Protein AF-A0A7Y3W4P1-F1 (afdb_monomer_lite)

InterPro domains:
  IPR045502 Protein of unknown function DUF6489 [PF20099] (1-68)

Secondary structure (DSSP, 8-state):
----------HHHHHHHTT----HHHHHHHHHHHHHHHHHHHHHHH-HHHHHHHHHHHHHHHHHHHHHHHHHHHHHHTT-

Sequence (80 aa):
MKISIDIDCTPAEARAFFGLPDLTAVNEVVTEALKVRVQENIDTLSDPVRFWERAMATSGQSFDAMQAAFGQAMKAADKG

pLDDT: mean 70.05, std 9.03, range [40.62, 87.56]

Radius of gyration: 26.68 Å; chains: 1; bounding box: 46×48×65 Å

Structure (mmCIF, N/CA/C/O backbone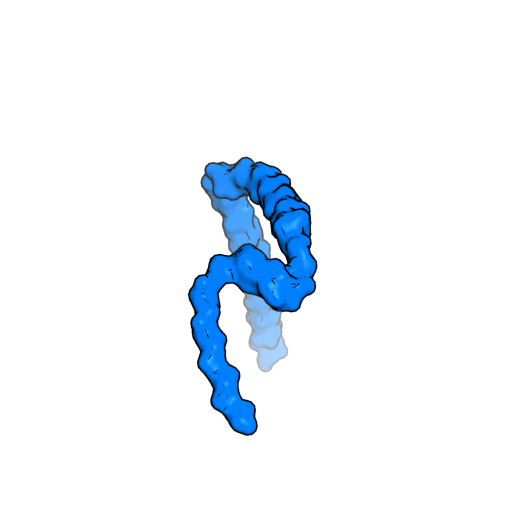):
data_AF-A0A7Y3W4P1-F1
#
_entry.id   AF-A0A7Y3W4P1-F1
#
loop_
_atom_site.group_PDB
_atom_site.id
_atom_site.type_symbol
_atom_site.label_atom_id
_atom_site.label_alt_id
_atom_site.label_comp_id
_atom_site.label_asym_id
_atom_site.label_entity_id
_atom_site.label_seq_id
_atom_site.pdbx_PDB_ins_code
_atom_site.Cartn_x
_atom_site.Cartn_y
_atom_site.Cartn_z
_atom_site.occupancy
_atom_site.B_iso_or_equiv
_atom_site.auth_seq_id
_atom_site.auth_comp_id
_atom_site.auth_asym_id
_atom_site.auth_atom_id
_atom_site.pdbx_PDB_model_num
ATOM 1 N N . MET A 1 1 ? -32.415 -2.887 27.374 1.00 40.62 1 MET A N 1
ATOM 2 C CA . MET A 1 1 ? -32.566 -1.520 26.826 1.00 40.62 1 MET A CA 1
ATOM 3 C C . MET A 1 1 ? -31.419 -1.262 25.863 1.00 40.62 1 MET A C 1
ATOM 5 O O . MET A 1 1 ? -30.313 -1.678 26.177 1.00 40.62 1 MET A O 1
ATOM 9 N N . LYS A 1 2 ? -31.682 -0.662 24.695 1.00 48.59 2 LYS A N 1
ATOM 10 C CA . LYS A 1 2 ? -30.662 -0.311 23.693 1.00 48.59 2 LYS A CA 1
ATOM 11 C C . LYS A 1 2 ? -30.459 1.202 23.738 1.00 48.59 2 LYS A C 1
ATOM 13 O O . LYS A 1 2 ? -31.432 1.933 23.591 1.00 48.59 2 LYS A O 1
ATOM 18 N N . ILE A 1 3 ? -29.231 1.637 23.985 1.00 63.00 3 ILE A N 1
ATOM 19 C CA . ILE A 1 3 ? -28.814 3.039 23.922 1.00 63.00 3 ILE A CA 1
ATOM 20 C C . ILE A 1 3 ? -27.827 3.105 22.757 1.00 63.00 3 ILE A C 1
ATOM 22 O O . ILE A 1 3 ? -26.853 2.355 22.749 1.00 63.00 3 ILE A O 1
ATOM 26 N N . SER A 1 4 ? -28.118 3.940 21.764 1.00 62.31 4 SER A N 1
ATOM 27 C CA . SER A 1 4 ? -27.234 4.206 20.628 1.00 62.31 4 SER A CA 1
ATOM 28 C C . SER A 1 4 ? -26.671 5.610 20.802 1.00 62.31 4 SER A C 1
ATOM 30 O O . SER A 1 4 ? -27.431 6.544 21.044 1.00 62.31 4 SER A O 1
ATOM 32 N N . ILE A 1 5 ? -25.345 5.729 20.762 1.00 69.50 5 ILE A N 1
ATOM 33 C CA . ILE A 1 5 ? -24.609 6.981 20.933 1.00 69.50 5 ILE A CA 1
ATOM 34 C C . ILE A 1 5 ? -23.790 7.156 19.658 1.00 69.50 5 ILE A C 1
ATOM 36 O O . ILE A 1 5 ? -22.894 6.352 19.402 1.00 69.50 5 ILE A O 1
ATOM 40 N N . ASP A 1 6 ? -24.127 8.168 18.867 1.00 67.56 6 ASP A N 1
ATOM 41 C CA . ASP A 1 6 ? -23.350 8.560 17.695 1.00 67.56 6 ASP A CA 1
ATOM 42 C C . ASP A 1 6 ? -22.240 9.515 18.140 1.00 67.56 6 ASP A C 1
ATOM 44 O O . ASP A 1 6 ? -22.500 10.549 18.758 1.00 67.56 6 ASP A O 1
ATOM 48 N N . ILE A 1 7 ? -20.991 9.122 17.888 1.00 66.62 7 ILE A N 1
ATOM 49 C CA . ILE A 1 7 ? -19.797 9.890 18.247 1.00 66.62 7 ILE A CA 1
ATOM 50 C C . ILE A 1 7 ? -19.073 10.251 16.955 1.00 66.62 7 ILE A C 1
ATOM 52 O O . ILE A 1 7 ? -18.454 9.392 16.324 1.00 66.62 7 ILE A O 1
ATOM 56 N N . ASP A 1 8 ? -19.103 11.533 16.609 1.00 66.88 8 ASP A N 1
ATOM 57 C CA . ASP A 1 8 ? -18.255 12.091 15.562 1.00 66.88 8 ASP A CA 1
ATOM 58 C C . ASP A 1 8 ? -16.837 12.261 16.115 1.00 66.88 8 ASP A C 1
ATOM 60 O O . ASP A 1 8 ? -16.538 13.215 16.832 1.00 66.88 8 ASP A O 1
ATOM 64 N N . CYS A 1 9 ? -15.957 11.308 15.815 1.00 66.62 9 CYS A N 1
ATOM 65 C CA . CYS A 1 9 ? -14.542 11.392 16.167 1.00 66.62 9 CYS A CA 1
ATOM 66 C C . CYS A 1 9 ? -13.660 11.066 14.965 1.00 66.62 9 CYS A C 1
ATOM 68 O O . CYS A 1 9 ? -14.032 10.306 14.066 1.00 66.62 9 CYS A O 1
ATOM 70 N N . THR A 1 10 ? -12.465 11.656 14.938 1.00 74.94 10 THR A N 1
ATOM 71 C CA . THR A 1 10 ? -11.488 11.334 13.900 1.00 74.94 10 THR A CA 1
ATOM 72 C C . THR A 1 10 ? -10.981 9.899 14.083 1.00 74.94 10 THR A C 1
ATOM 74 O O . THR A 1 10 ? -10.962 9.379 15.201 1.00 74.94 10 THR A O 1
ATOM 77 N N . PRO A 1 11 ? -10.500 9.227 13.020 1.00 67.25 11 PRO A N 1
ATOM 78 C CA . PRO A 1 11 ? -10.001 7.857 13.135 1.00 67.25 11 PRO A CA 1
ATOM 79 C C . PRO A 1 11 ? -8.884 7.687 14.178 1.00 67.25 11 PRO A C 1
ATOM 81 O O . PRO A 1 11 ? -8.680 6.586 14.684 1.00 67.25 11 PRO A O 1
ATOM 84 N N . ALA A 1 12 ? -8.120 8.740 14.481 1.00 65.75 12 ALA A N 1
ATOM 85 C CA . ALA A 1 12 ? -7.094 8.717 15.522 1.00 65.75 12 ALA A CA 1
ATOM 86 C C . ALA A 1 12 ? -7.711 8.708 16.934 1.00 65.75 12 ALA A C 1
ATOM 88 O O . ALA A 1 12 ? -7.330 7.894 17.772 1.00 65.75 12 ALA A O 1
ATOM 89 N N . GLU A 1 13 ? -8.721 9.544 17.169 1.00 65.12 13 GLU A N 1
ATOM 90 C CA . GLU A 1 13 ? -9.444 9.633 18.444 1.00 65.12 13 GLU A CA 1
ATOM 91 C C . GLU A 1 13 ? -10.310 8.396 18.697 1.00 65.12 13 GLU A C 1
ATOM 93 O O . GLU A 1 13 ? -10.340 7.894 19.817 1.00 65.12 13 GLU A O 1
ATOM 98 N N . ALA A 1 14 ? -10.934 7.839 17.652 1.00 64.81 14 ALA A N 1
ATOM 99 C CA . ALA A 1 14 ? -11.662 6.575 17.731 1.00 64.81 14 ALA A CA 1
ATOM 100 C C . ALA A 1 14 ? -10.748 5.438 18.214 1.00 64.81 14 ALA A C 1
ATOM 102 O O . ALA A 1 14 ? -11.130 4.648 19.075 1.00 64.81 14 ALA A O 1
ATOM 103 N N . ARG A 1 15 ? -9.511 5.367 17.701 1.00 70.06 15 ARG A N 1
ATOM 104 C CA . ARG A 1 15 ? -8.542 4.339 18.112 1.00 70.06 15 ARG A CA 1
ATOM 105 C C . ARG A 1 15 ? -8.169 4.471 19.585 1.00 70.06 15 ARG A C 1
ATOM 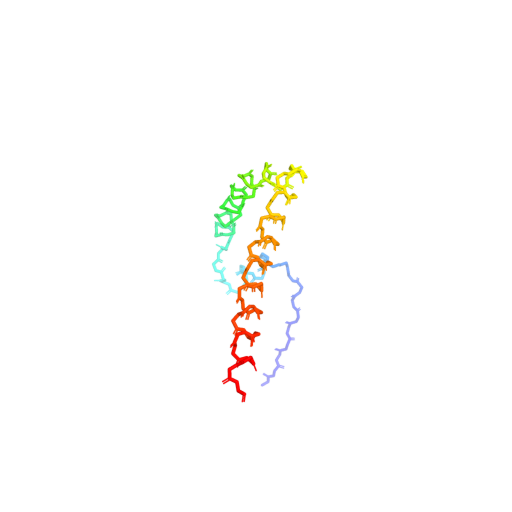107 O O . ARG A 1 15 ? -8.210 3.470 20.293 1.00 70.06 15 ARG A O 1
ATOM 114 N N . ALA A 1 16 ? -7.898 5.688 20.055 1.00 66.12 16 ALA A N 1
ATOM 115 C CA . ALA A 1 16 ? -7.629 5.948 21.467 1.00 66.12 16 ALA A CA 1
ATOM 116 C C . ALA A 1 16 ? -8.845 5.629 22.361 1.00 66.12 16 ALA A C 1
ATOM 118 O O . ALA A 1 16 ? -8.688 5.004 23.408 1.00 66.12 16 ALA A O 1
ATOM 119 N N . PHE A 1 17 ? -10.058 5.999 21.931 1.00 59.47 17 PHE A N 1
ATOM 120 C CA . PHE A 1 17 ? -11.303 5.776 22.675 1.00 59.47 17 PHE A CA 1
ATOM 121 C C . PHE A 1 17 ? -11.673 4.289 22.794 1.00 59.47 17 PHE A C 1
ATOM 123 O O . PHE A 1 17 ? -12.110 3.843 23.853 1.00 59.47 17 PHE A O 1
ATOM 130 N N . PHE A 1 18 ? -11.442 3.498 21.743 1.00 66.12 18 PHE A N 1
ATOM 131 C CA . PHE A 1 18 ? -11.633 2.043 21.762 1.00 66.12 18 PHE A CA 1
ATOM 132 C C . PHE A 1 18 ? -10.429 1.271 22.336 1.00 66.12 18 PHE A C 1
ATOM 134 O O . PHE A 1 18 ? -10.450 0.040 22.342 1.00 66.12 18 PHE A O 1
ATOM 141 N N . GLY A 1 19 ? -9.382 1.957 22.819 1.00 62.06 19 GLY A N 1
ATOM 142 C CA . GLY A 1 19 ? -8.172 1.325 23.365 1.00 62.06 19 GLY A CA 1
ATOM 143 C C . GLY A 1 19 ? -7.385 0.507 22.335 1.00 62.06 19 GLY A C 1
ATOM 144 O O . GLY A 1 19 ? -6.629 -0.395 22.697 1.00 62.06 19 GLY A O 1
ATOM 145 N N . LEU A 1 20 ? -7.590 0.786 21.048 1.00 63.88 20 LEU A N 1
ATOM 146 C CA . LEU A 1 20 ? -6.903 0.112 19.959 1.00 63.88 20 LEU A CA 1
ATOM 147 C C . LEU A 1 20 ? -5.455 0.629 19.906 1.00 63.88 20 LEU A C 1
ATOM 149 O O . LEU A 1 20 ? -5.246 1.844 19.946 1.00 63.88 20 LEU A O 1
ATOM 153 N N . PRO A 1 21 ? -4.453 -0.265 19.831 1.00 61.56 21 PRO A N 1
ATOM 154 C CA . PRO A 1 21 ? -3.046 0.118 19.838 1.00 61.56 21 PRO A CA 1
ATOM 155 C C . PRO A 1 21 ? -2.724 1.081 18.690 1.00 61.56 21 PRO A C 1
ATOM 157 O O . PRO A 1 21 ? -3.305 0.993 17.605 1.00 61.56 21 PRO A O 1
ATOM 160 N N . ASP A 1 22 ? -1.791 2.000 18.938 1.00 65.69 22 ASP A N 1
ATOM 161 C CA . ASP A 1 22 ? -1.377 2.996 17.956 1.00 65.69 22 ASP A CA 1
ATOM 162 C C . ASP A 1 22 ? -0.698 2.321 16.751 1.00 65.69 22 ASP A C 1
ATOM 164 O O . ASP A 1 22 ? 0.390 1.753 16.844 1.00 65.69 22 ASP A O 1
ATOM 168 N N . LEU A 1 23 ? -1.379 2.362 15.604 1.00 66.94 23 LEU A N 1
ATOM 169 C CA . LEU A 1 23 ? -0.931 1.769 14.343 1.00 66.94 23 LEU A CA 1
ATOM 170 C C . LEU A 1 23 ? -0.050 2.722 13.525 1.00 66.94 23 LEU A C 1
ATOM 172 O O . LEU A 1 23 ? 0.341 2.373 12.410 1.00 66.94 23 LEU A O 1
ATOM 176 N N . THR A 1 24 ? 0.265 3.911 14.044 1.00 69.19 24 THR A N 1
ATOM 177 C CA . THR A 1 24 ? 1.075 4.911 13.336 1.00 69.19 24 THR A CA 1
ATOM 178 C C . THR A 1 24 ? 2.454 4.355 12.986 1.00 69.19 24 THR A C 1
ATOM 180 O O . THR A 1 24 ? 2.839 4.409 11.823 1.00 69.19 24 THR A O 1
ATOM 183 N N . ALA A 1 25 ? 3.129 3.681 13.924 1.00 69.94 25 ALA A N 1
ATOM 184 C CA . ALA A 1 25 ? 4.436 3.064 13.676 1.00 69.94 25 ALA A CA 1
ATOM 185 C C . ALA A 1 25 ? 4.386 1.946 12.614 1.00 69.94 25 ALA A C 1
ATOM 187 O O . ALA A 1 25 ? 5.290 1.813 11.792 1.00 69.94 25 ALA A O 1
ATOM 188 N N . VAL A 1 26 ? 3.312 1.148 12.586 1.00 69.00 26 VAL A N 1
ATOM 189 C CA . VAL A 1 26 ? 3.135 0.097 11.567 1.00 69.00 26 VAL A CA 1
ATOM 190 C C . VAL A 1 26 ? 2.902 0.723 10.195 1.00 69.00 26 VAL A C 1
ATOM 192 O O . VAL A 1 26 ? 3.501 0.294 9.210 1.00 69.00 26 VAL A O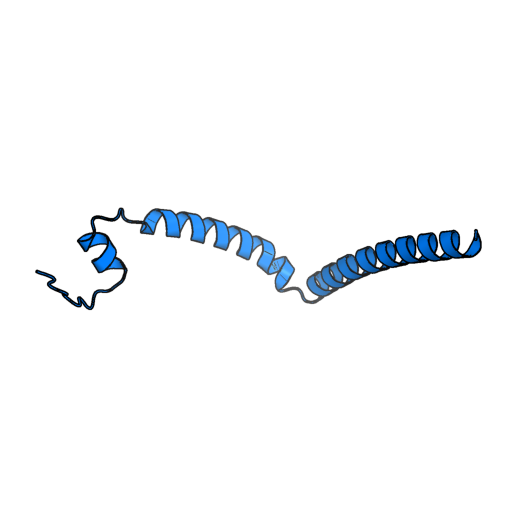 1
ATOM 195 N N . ASN A 1 27 ? 2.070 1.764 10.132 1.00 70.00 27 ASN A N 1
ATOM 196 C CA . ASN A 1 27 ? 1.850 2.511 8.902 1.00 70.00 27 ASN A CA 1
ATOM 197 C C . ASN A 1 27 ? 3.143 3.161 8.416 1.00 70.00 27 ASN A C 1
ATOM 199 O O . ASN A 1 27 ? 3.434 3.062 7.231 1.00 70.00 27 ASN A O 1
ATOM 203 N N . GLU A 1 28 ? 3.951 3.758 9.290 1.00 73.12 28 GLU A N 1
ATOM 204 C CA . GLU A 1 28 ? 5.246 4.338 8.920 1.00 73.12 28 GLU A CA 1
ATOM 205 C C . GLU A 1 28 ? 6.174 3.294 8.301 1.00 73.12 28 GLU A C 1
ATOM 207 O O . GLU A 1 28 ? 6.640 3.501 7.185 1.00 73.12 28 GLU A O 1
ATOM 212 N N . VAL A 1 29 ? 6.345 2.129 8.934 1.00 73.62 29 VAL A N 1
ATOM 213 C CA . VAL A 1 29 ? 7.183 1.039 8.402 1.00 73.62 29 VAL A CA 1
ATOM 214 C C . VAL A 1 29 ? 6.683 0.549 7.038 1.00 73.62 29 VAL A C 1
ATOM 216 O O . VAL A 1 29 ? 7.477 0.330 6.119 1.00 73.62 29 VAL A O 1
ATOM 219 N N . VAL A 1 30 ? 5.367 0.398 6.869 1.00 73.75 30 VAL A N 1
ATOM 220 C CA . VAL A 1 30 ? 4.766 -0.010 5.589 1.00 73.75 30 VAL A CA 1
ATOM 221 C C . VAL A 1 30 ? 4.955 1.071 4.526 1.00 73.75 30 VAL A C 1
ATOM 223 O O . VAL A 1 30 ? 5.281 0.760 3.379 1.00 73.75 30 VAL A O 1
ATOM 226 N N . THR A 1 31 ? 4.789 2.339 4.896 1.00 77.12 31 THR A N 1
ATOM 227 C CA . THR A 1 31 ? 4.925 3.464 3.968 1.00 77.12 31 THR A CA 1
ATOM 228 C C . THR A 1 31 ? 6.384 3.669 3.568 1.00 77.12 31 THR A C 1
ATOM 230 O O .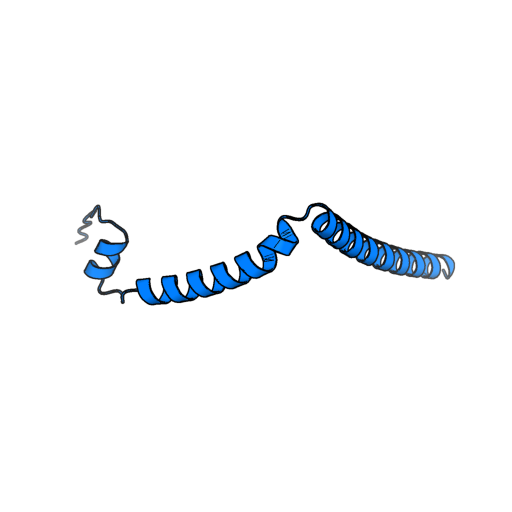 THR A 1 31 ? 6.648 3.938 2.404 1.00 77.12 31 THR A O 1
ATOM 233 N N . GLU A 1 32 ? 7.337 3.489 4.483 1.00 79.25 32 GLU A N 1
ATOM 234 C CA . GLU A 1 32 ? 8.782 3.498 4.219 1.00 79.25 32 GLU A CA 1
ATOM 235 C C . GLU A 1 32 ? 9.147 2.398 3.209 1.00 79.25 32 GLU A C 1
ATOM 237 O O . GLU A 1 32 ? 9.730 2.664 2.159 1.00 79.25 32 GLU A O 1
ATOM 242 N N . ALA A 1 33 ? 8.706 1.162 3.464 1.00 74.00 33 ALA A N 1
ATOM 243 C CA . ALA A 1 33 ? 8.969 0.020 2.593 1.00 74.00 33 ALA A CA 1
ATOM 244 C C . ALA A 1 33 ? 8.296 0.145 1.215 1.00 74.00 33 ALA A C 1
ATOM 246 O O . ALA A 1 33 ? 8.780 -0.419 0.227 1.00 74.00 33 ALA A O 1
ATOM 247 N N . LEU A 1 34 ? 7.167 0.853 1.141 1.00 76.25 34 LEU A N 1
ATOM 248 C CA . LEU A 1 34 ? 6.499 1.177 -0.113 1.00 76.25 34 LEU A CA 1
ATOM 249 C C . LEU A 1 34 ? 7.232 2.302 -0.848 1.00 76.25 34 LEU A C 1
ATOM 251 O O . LEU A 1 34 ? 7.470 2.169 -2.042 1.00 76.25 34 LEU A O 1
ATOM 255 N N . LYS A 1 35 ? 7.648 3.362 -0.147 1.00 73.81 35 LYS A N 1
ATOM 256 C CA . LYS A 1 35 ? 8.427 4.474 -0.710 1.00 73.81 35 LYS A CA 1
ATOM 257 C C . LYS A 1 35 ? 9.739 3.992 -1.318 1.00 73.81 35 LYS A C 1
ATOM 259 O O . LYS A 1 35 ? 10.033 4.391 -2.434 1.00 73.81 35 LYS A O 1
ATOM 264 N N . VAL A 1 36 ? 10.479 3.107 -0.646 1.00 80.56 36 VAL A N 1
ATOM 265 C CA . VAL A 1 36 ? 11.734 2.540 -1.178 1.00 80.56 36 VAL A CA 1
ATOM 266 C C . VAL A 1 36 ? 11.478 1.781 -2.479 1.00 80.56 36 VAL A C 1
ATOM 268 O O . VAL A 1 36 ? 12.083 2.095 -3.498 1.00 80.56 36 VAL A O 1
ATOM 271 N N . ARG A 1 37 ? 10.505 0.860 -2.493 1.00 71.44 37 ARG A N 1
ATOM 272 C CA . ARG A 1 37 ? 10.154 0.113 -3.713 1.00 71.44 37 ARG A CA 1
ATOM 273 C C . ARG A 1 37 ? 9.649 1.022 -4.822 1.00 71.44 37 ARG A C 1
ATOM 275 O O . ARG A 1 37 ? 9.968 0.799 -5.983 1.00 71.44 37 ARG A O 1
ATOM 282 N N . VAL A 1 38 ? 8.837 2.018 -4.484 1.00 74.62 38 VAL A N 1
ATOM 283 C CA . VAL A 1 38 ? 8.329 2.978 -5.460 1.00 74.62 38 VAL A CA 1
ATOM 284 C C . VAL A 1 38 ? 9.480 3.794 -6.016 1.00 74.62 38 VAL A C 1
ATOM 286 O O . VAL A 1 38 ? 9.558 3.872 -7.225 1.00 74.62 38 VAL A O 1
ATOM 289 N N . GLN A 1 39 ? 10.398 4.310 -5.198 1.00 71.25 39 GLN A N 1
ATOM 290 C CA . GLN A 1 39 ? 11.561 5.078 -5.645 1.00 71.25 39 GLN A CA 1
ATOM 291 C C . GLN A 1 39 ? 12.490 4.246 -6.539 1.00 71.25 39 GLN A C 1
ATOM 293 O O . GLN A 1 39 ? 12.882 4.711 -7.602 1.00 71.25 39 GLN A O 1
ATOM 298 N N . GLU A 1 40 ? 12.775 2.997 -6.167 1.00 71.44 40 GLU A N 1
ATOM 299 C CA . GLU A 1 40 ? 13.575 2.066 -6.978 1.00 71.44 40 GLU A CA 1
ATOM 300 C C . GLU A 1 40 ? 12.911 1.734 -8.319 1.00 71.44 40 GLU A C 1
ATOM 302 O O . GLU A 1 40 ? 13.584 1.524 -9.327 1.00 71.44 40 GLU A O 1
ATOM 307 N N . ASN A 1 41 ? 11.577 1.679 -8.347 1.00 64.12 41 ASN A N 1
ATOM 308 C CA . ASN A 1 41 ? 10.828 1.409 -9.567 1.00 64.12 41 ASN A CA 1
ATOM 309 C C . ASN A 1 41 ? 10.415 2.688 -10.305 1.00 64.12 41 ASN A C 1
ATOM 311 O O . ASN A 1 41 ? 10.004 2.583 -11.459 1.00 64.12 41 ASN A O 1
ATOM 315 N N . ILE A 1 42 ? 10.540 3.879 -9.712 1.00 63.94 42 ILE A N 1
ATOM 316 C CA . ILE A 1 42 ? 10.100 5.139 -10.323 1.00 63.94 42 ILE A CA 1
ATOM 317 C C . ILE A 1 42 ? 10.967 5.456 -11.529 1.00 63.94 42 ILE A C 1
ATOM 319 O O . ILE A 1 42 ? 10.438 5.871 -12.551 1.00 63.94 42 ILE A O 1
ATOM 323 N N . ASP A 1 43 ? 12.257 5.132 -11.468 1.00 61.22 43 ASP A N 1
ATOM 324 C CA . ASP A 1 43 ? 13.174 5.251 -12.601 1.00 61.22 43 ASP A CA 1
ATOM 325 C C . ASP A 1 43 ? 12.787 4.272 -13.722 1.00 61.22 43 ASP A C 1
ATOM 327 O O . ASP A 1 43 ? 12.867 4.593 -14.901 1.00 61.22 43 ASP A O 1
ATOM 331 N N . THR A 1 44 ? 12.260 3.090 -13.378 1.00 58.47 44 THR A N 1
ATOM 332 C CA . THR A 1 44 ? 11.754 2.130 -14.380 1.00 58.47 44 THR A CA 1
ATOM 333 C C . THR A 1 44 ? 10.344 2.428 -14.897 1.00 58.47 44 THR A C 1
ATOM 335 O O . THR A 1 44 ? 9.966 1.891 -15.937 1.00 58.47 44 THR A O 1
ATOM 338 N N . LEU A 1 45 ? 9.557 3.232 -14.176 1.00 56.31 45 LEU A N 1
ATOM 339 C CA . LEU A 1 45 ? 8.176 3.599 -14.516 1.00 56.31 45 LEU A CA 1
ATOM 340 C C . LEU A 1 45 ? 8.085 4.967 -15.208 1.00 56.31 45 LEU A C 1
ATOM 342 O O . LEU A 1 45 ? 7.141 5.200 -15.957 1.00 56.31 45 LEU A O 1
ATOM 346 N N . SER A 1 46 ? 9.044 5.861 -14.958 1.00 60.38 46 SER A N 1
ATOM 347 C CA . SER A 1 46 ? 9.116 7.204 -15.547 1.00 60.38 46 SER A CA 1
ATOM 348 C C . SER A 1 46 ? 9.803 7.233 -16.907 1.00 60.38 46 SER A C 1
ATOM 350 O O . SER A 1 46 ? 9.607 8.197 -17.643 1.00 60.38 46 SER A O 1
ATOM 352 N N . ASP A 1 47 ? 10.540 6.179 -17.272 1.00 62.41 47 ASP A N 1
ATOM 353 C CA . ASP A 1 47 ? 11.122 6.039 -18.602 1.00 62.41 47 ASP A CA 1
ATOM 354 C C . ASP A 1 47 ? 10.101 5.393 -19.561 1.00 62.41 47 ASP A C 1
ATOM 356 O O . ASP A 1 47 ? 9.901 4.168 -19.527 1.00 62.41 47 ASP A O 1
ATOM 360 N N . PRO A 1 48 ? 9.440 6.167 -20.447 1.00 63.53 48 PRO A N 1
ATOM 361 C CA . PRO A 1 48 ? 8.443 5.626 -21.371 1.00 63.53 48 PRO A CA 1
ATOM 362 C C . PRO A 1 48 ? 9.034 4.549 -22.291 1.00 63.53 48 PRO A C 1
ATOM 364 O O . PRO A 1 48 ? 8.314 3.650 -22.722 1.00 63.53 48 PRO A O 1
ATOM 367 N N . VAL A 1 49 ? 10.349 4.594 -22.540 1.00 68.50 49 VAL A N 1
ATOM 368 C CA . VAL A 1 49 ? 11.086 3.59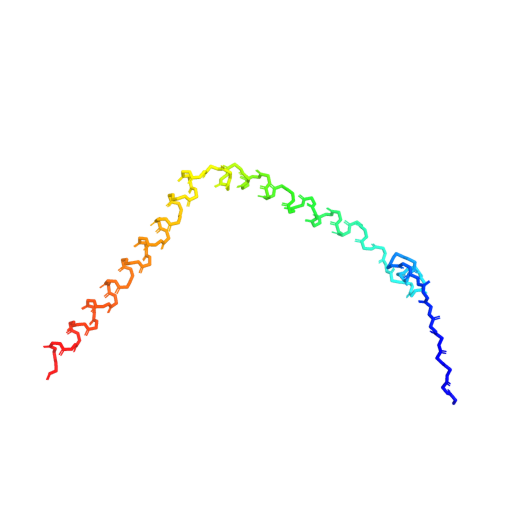4 -23.325 1.00 68.50 49 VAL A CA 1
ATOM 369 C C . VAL A 1 49 ? 11.152 2.251 -22.596 1.00 68.50 49 VAL A C 1
ATOM 371 O O . VAL A 1 49 ? 10.783 1.235 -23.177 1.00 68.50 49 VAL A O 1
ATOM 374 N N . ARG A 1 50 ? 11.532 2.222 -21.312 1.00 66.50 50 ARG A N 1
ATOM 375 C CA . ARG A 1 50 ? 11.582 0.976 -20.522 1.00 66.50 50 ARG A CA 1
ATOM 376 C C . ARG A 1 50 ? 10.202 0.419 -20.205 1.00 66.50 50 ARG A C 1
ATOM 378 O O . ARG A 1 50 ? 10.034 -0.801 -20.156 1.00 66.50 50 ARG A O 1
ATOM 385 N N . PHE A 1 51 ? 9.214 1.288 -20.010 1.00 74.00 51 PHE A N 1
ATOM 386 C CA . PHE A 1 51 ? 7.821 0.870 -19.899 1.00 74.00 51 PHE A CA 1
ATOM 387 C C . PHE A 1 51 ? 7.351 0.194 -21.190 1.00 74.00 51 PHE A C 1
ATOM 389 O O . PHE A 1 51 ? 6.796 -0.901 -21.129 1.00 74.00 51 PHE A O 1
ATOM 396 N N . TRP A 1 52 ? 7.632 0.796 -22.352 1.00 72.50 52 TRP A N 1
ATOM 397 C CA . TRP A 1 52 ? 7.318 0.205 -23.652 1.00 72.50 52 TRP A CA 1
ATOM 398 C C . TRP A 1 52 ? 8.073 -1.107 -23.880 1.00 72.50 52 TRP A C 1
ATOM 400 O O . TRP A 1 52 ? 7.463 -2.079 -24.304 1.00 72.50 52 TRP A O 1
ATOM 410 N N . GLU A 1 53 ? 9.359 -1.192 -23.529 1.00 71.25 53 GLU A N 1
ATOM 411 C CA . GLU A 1 53 ? 10.139 -2.436 -23.587 1.00 71.25 53 GLU A CA 1
ATOM 412 C C . GLU A 1 53 ? 9.548 -3.534 -22.700 1.00 71.25 53 GLU A C 1
ATOM 414 O O . GLU A 1 53 ? 9.395 -4.659 -23.160 1.00 71.25 53 GLU A O 1
ATOM 419 N N . ARG A 1 54 ? 9.168 -3.239 -21.450 1.00 71.81 54 ARG A N 1
ATOM 420 C CA . ARG A 1 54 ? 8.503 -4.215 -20.567 1.00 71.81 54 ARG A CA 1
ATOM 421 C C . ARG A 1 54 ? 7.118 -4.598 -21.076 1.00 71.81 54 ARG A C 1
ATOM 423 O O . ARG A 1 54 ? 6.770 -5.777 -21.034 1.00 71.81 54 ARG A O 1
ATOM 430 N N . ALA A 1 55 ? 6.338 -3.638 -21.564 1.00 75.56 55 ALA A N 1
ATOM 431 C CA . ALA A 1 55 ? 5.017 -3.884 -22.133 1.00 75.56 55 ALA A CA 1
ATOM 432 C C . ALA A 1 55 ? 5.113 -4.760 -23.392 1.00 75.56 55 ALA A C 1
ATOM 434 O O . ALA A 1 55 ? 4.360 -5.722 -23.529 1.00 75.56 55 ALA A O 1
ATOM 435 N N . MET A 1 56 ? 6.094 -4.488 -24.255 1.00 74.88 56 MET A N 1
ATOM 436 C CA . MET A 1 56 ? 6.399 -5.266 -25.457 1.00 74.88 56 MET A CA 1
ATOM 437 C C . MET A 1 56 ? 7.032 -6.624 -25.141 1.00 74.88 56 MET A C 1
ATOM 439 O O . MET A 1 56 ? 6.744 -7.601 -25.817 1.00 74.88 56 MET A O 1
ATOM 443 N N . ALA A 1 57 ? 7.868 -6.734 -24.108 1.00 74.62 57 ALA A N 1
ATOM 444 C CA . ALA A 1 57 ? 8.426 -8.013 -23.670 1.00 74.62 57 ALA A CA 1
ATOM 445 C C . ALA A 1 57 ? 7.332 -8.916 -23.086 1.00 74.62 57 ALA A C 1
ATOM 447 O O . ALA A 1 57 ? 7.269 -10.102 -23.399 1.00 74.62 57 ALA A O 1
ATOM 448 N N . THR A 1 58 ? 6.424 -8.342 -22.295 1.00 77.06 58 THR A N 1
ATOM 449 C CA . THR A 1 58 ? 5.273 -9.062 -21.734 1.00 77.06 58 THR A CA 1
ATOM 450 C C . THR A 1 58 ? 4.287 -9.461 -22.835 1.00 77.06 58 THR A C 1
ATOM 452 O O . THR A 1 58 ? 3.765 -10.576 -22.822 1.00 77.06 58 THR A O 1
ATOM 455 N N . SER A 1 59 ? 4.063 -8.595 -23.832 1.00 75.06 59 SER A N 1
ATOM 456 C CA . SER A 1 59 ? 3.223 -8.924 -24.989 1.00 75.06 59 SER A CA 1
ATOM 457 C C . SER A 1 59 ? 3.885 -9.945 -25.916 1.00 75.06 59 SER A C 1
ATOM 459 O O . SER A 1 59 ? 3.198 -10.830 -26.411 1.00 75.06 59 SER A O 1
ATOM 461 N N . GLY A 1 60 ? 5.207 -9.892 -26.087 1.00 75.62 60 GLY A N 1
ATOM 462 C CA . GLY A 1 60 ? 5.988 -10.842 -26.875 1.00 75.62 60 GLY A CA 1
ATOM 463 C C . GLY A 1 60 ? 6.002 -12.240 -26.264 1.00 75.62 60 GLY A C 1
ATOM 464 O O . GLY A 1 60 ? 5.756 -13.211 -26.970 1.00 75.62 60 GLY A O 1
ATOM 465 N N . GLN A 1 61 ? 6.190 -12.355 -24.946 1.00 76.31 61 GLN A N 1
ATOM 466 C CA . GLN A 1 61 ? 6.070 -13.638 -24.241 1.00 76.31 61 GLN A CA 1
ATOM 467 C C . GLN A 1 61 ? 4.639 -14.191 -24.283 1.00 76.31 61 GLN A C 1
ATOM 469 O O . GLN A 1 61 ? 4.445 -15.392 -24.455 1.00 76.31 61 GLN A O 1
ATOM 474 N N . SER A 1 62 ? 3.632 -13.321 -24.166 1.00 76.69 62 SER A N 1
ATOM 475 C CA . SER A 1 62 ? 2.222 -13.709 -24.284 1.00 76.69 62 SER A CA 1
ATOM 476 C C . SER A 1 62 ? 1.873 -14.173 -25.704 1.00 76.69 62 SER A C 1
ATOM 478 O O . SER A 1 62 ? 1.177 -15.173 -25.882 1.00 76.69 62 SER A O 1
ATOM 480 N N . PHE A 1 63 ? 2.409 -13.499 -26.726 1.00 79.19 63 PHE A N 1
ATOM 481 C CA . PHE A 1 63 ? 2.220 -13.861 -28.127 1.00 79.19 63 PHE A CA 1
ATOM 482 C C . PHE A 1 63 ? 2.935 -15.166 -28.486 1.00 79.19 63 PHE A C 1
ATOM 484 O O . PHE A 1 63 ? 2.333 -16.007 -29.145 1.00 79.19 63 PHE A O 1
ATOM 491 N N . ASP A 1 64 ? 4.162 -15.381 -28.006 1.00 76.81 64 ASP A N 1
ATOM 492 C CA . ASP A 1 64 ? 4.903 -16.633 -28.207 1.00 76.81 64 ASP A CA 1
ATOM 493 C C . ASP A 1 64 ? 4.201 -17.818 -27.522 1.00 76.81 64 ASP A C 1
ATOM 495 O O . ASP A 1 64 ? 3.973 -18.861 -28.136 1.00 76.81 64 ASP A O 1
ATOM 499 N N . ALA A 1 65 ? 3.723 -17.635 -26.285 1.00 80.88 65 ALA A N 1
ATOM 500 C CA . ALA A 1 65 ? 2.922 -18.642 -25.589 1.00 80.88 65 ALA A CA 1
ATOM 501 C C . ALA A 1 65 ? 1.597 -18.941 -26.318 1.00 80.88 65 ALA A C 1
ATOM 503 O O . ALA A 1 65 ? 1.209 -20.104 -26.453 1.00 80.88 65 ALA A O 1
ATOM 504 N N . MET A 1 66 ? 0.918 -17.912 -26.833 1.00 84.25 66 MET A N 1
ATOM 505 C CA . MET A 1 66 ? -0.307 -18.064 -27.620 1.00 84.25 66 MET A CA 1
ATOM 506 C C . MET A 1 66 ? -0.038 -18.744 -28.967 1.00 84.25 66 MET A C 1
ATOM 508 O O . MET A 1 66 ? -0.820 -19.598 -29.374 1.00 84.25 66 MET A O 1
ATOM 512 N N . GLN A 1 67 ? 1.067 -18.426 -29.644 1.00 81.44 67 GLN A N 1
ATOM 513 C CA . GLN A 1 67 ? 1.473 -19.055 -30.900 1.00 81.44 67 GLN A CA 1
ATOM 514 C C . GLN A 1 67 ? 1.868 -20.520 -30.688 1.00 81.44 67 GLN A C 1
ATOM 516 O O . GLN A 1 67 ? 1.497 -21.376 -31.492 1.00 81.44 67 GLN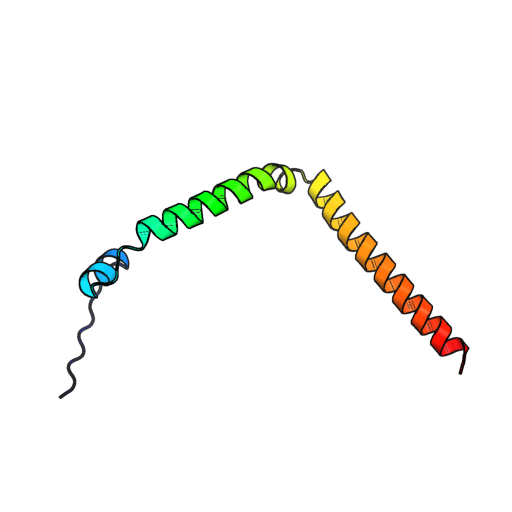 A O 1
ATOM 521 N N . ALA A 1 68 ? 2.560 -20.835 -29.593 1.00 84.38 68 ALA A N 1
ATOM 522 C CA . ALA A 1 68 ? 2.869 -22.206 -29.209 1.00 84.38 68 ALA A CA 1
ATOM 523 C C . ALA A 1 68 ? 1.591 -23.001 -28.898 1.00 84.38 68 ALA A C 1
ATOM 525 O O . ALA A 1 68 ? 1.428 -24.113 -29.405 1.00 84.38 68 ALA A O 1
ATOM 526 N N . ALA A 1 69 ? 0.657 -22.427 -28.134 1.00 86.75 69 ALA A N 1
ATOM 527 C CA . ALA A 1 69 ? -0.631 -23.050 -27.829 1.00 86.75 69 ALA A CA 1
ATOM 528 C C . ALA A 1 69 ? -1.498 -23.231 -29.086 1.00 86.75 69 ALA A C 1
ATOM 530 O O . ALA A 1 69 ? -2.061 -24.303 -29.301 1.00 86.75 69 ALA A O 1
ATOM 531 N N . PHE A 1 70 ? -1.550 -22.225 -29.962 1.00 87.56 70 PHE A N 1
ATOM 532 C CA . PHE A 1 70 ? -2.259 -22.282 -31.240 1.00 87.56 70 PHE A CA 1
ATOM 533 C C . PHE A 1 70 ? -1.636 -23.312 -32.188 1.00 87.56 70 PHE A C 1
ATOM 535 O O . PHE A 1 70 ? -2.347 -24.095 -32.809 1.00 87.56 70 PHE A O 1
ATOM 542 N N . GLY A 1 71 ? -0.305 -23.376 -32.261 1.00 86.94 71 GLY A N 1
ATOM 543 C CA . GLY A 1 71 ? 0.413 -24.369 -33.056 1.00 86.94 71 GLY A CA 1
ATOM 544 C C . GLY A 1 71 ? 0.205 -25.796 -32.547 1.00 86.94 71 GLY A C 1
ATOM 545 O O . GLY A 1 71 ? 0.074 -26.719 -33.349 1.00 86.94 71 GLY A O 1
ATOM 546 N N . GLN A 1 72 ? 0.126 -25.990 -31.228 1.00 85.31 72 GLN A N 1
ATOM 547 C CA . GLN A 1 72 ? -0.243 -27.278 -30.636 1.00 85.31 72 GLN A CA 1
ATOM 548 C C . GLN A 1 72 ? -1.709 -27.631 -30.916 1.00 85.31 72 GLN A C 1
ATOM 550 O O . GLN A 1 72 ? -1.985 -28.771 -31.278 1.00 85.31 72 GLN A O 1
ATOM 555 N N . ALA A 1 73 ? -2.630 -26.667 -30.833 1.00 82.38 73 ALA A N 1
ATOM 556 C CA . ALA A 1 73 ? -4.044 -26.867 -31.148 1.00 82.38 73 ALA A CA 1
ATOM 557 C C . ALA A 1 73 ? -4.272 -27.206 -32.632 1.00 82.38 73 ALA A C 1
ATOM 559 O O . ALA A 1 73 ? -5.007 -28.139 -32.940 1.00 82.38 73 ALA A O 1
ATOM 560 N N . MET A 1 74 ? -3.586 -26.521 -33.552 1.00 81.00 74 MET A N 1
ATOM 561 C CA . MET A 1 74 ? -3.642 -26.809 -34.991 1.00 81.00 74 MET A CA 1
ATOM 562 C C . MET A 1 74 ? -3.031 -28.176 -35.320 1.00 81.00 74 MET A C 1
ATOM 564 O O . MET A 1 74 ? -3.611 -28.938 -36.084 1.00 81.00 74 MET A O 1
ATOM 568 N N . LYS A 1 75 ? -1.902 -28.541 -34.696 1.00 77.81 75 LYS A N 1
ATOM 569 C CA . LYS A 1 75 ? -1.310 -29.883 -34.854 1.00 77.81 75 LYS A CA 1
ATOM 570 C C . LYS A 1 75 ? -2.169 -30.994 -34.245 1.00 77.81 75 LYS A C 1
ATOM 572 O O . LYS A 1 75 ? -2.088 -32.129 -34.703 1.00 77.81 75 LYS A O 1
ATOM 577 N N . ALA A 1 76 ? -2.950 -30.691 -33.210 1.00 68.31 76 ALA A N 1
ATOM 578 C CA . ALA A 1 76 ? -3.916 -31.622 -32.639 1.00 68.31 76 ALA A CA 1
ATOM 579 C C . ALA A 1 76 ? -5.167 -31.764 -33.523 1.00 68.31 76 ALA A C 1
ATOM 581 O O . ALA A 1 76 ? -5.717 -32.857 -33.603 1.00 68.31 76 ALA A O 1
ATOM 582 N N . ALA A 1 77 ? -5.579 -30.697 -34.217 1.00 63.09 77 ALA A N 1
ATOM 583 C CA . ALA A 1 77 ? -6.706 -30.703 -35.149 1.00 63.09 77 ALA A CA 1
ATOM 584 C C . ALA A 1 77 ? -6.391 -31.371 -36.503 1.00 63.09 77 ALA A C 1
ATOM 586 O O . ALA A 1 77 ? -7.291 -31.931 -37.111 1.00 63.09 77 ALA A O 1
ATOM 587 N N . ASP A 1 78 ? -5.133 -31.359 -36.955 1.00 57.69 78 ASP A N 1
ATOM 588 C CA . ASP A 1 78 ? -4.678 -32.011 -38.204 1.00 57.69 78 ASP A CA 1
ATOM 589 C C . ASP A 1 78 ? -4.438 -33.533 -38.056 1.00 57.69 78 ASP A C 1
ATOM 591 O O . ASP A 1 78 ? -4.169 -34.237 -39.025 1.00 57.69 78 ASP A O 1
ATOM 595 N N . LYS A 1 79 ? -4.515 -34.067 -36.828 1.00 53.09 79 LYS A N 1
ATOM 596 C CA . LYS A 1 79 ? -4.332 -35.499 -36.516 1.00 53.09 79 LYS A CA 1
ATOM 597 C C . LYS A 1 79 ? -5.632 -36.250 -36.180 1.00 53.09 79 LYS A C 1
ATOM 599 O O . LYS A 1 79 ? -5.550 -37.365 -35.661 1.00 53.09 79 LYS A O 1
ATOM 604 N N . GLY A 1 80 ? -6.797 -35.665 -36.464 1.00 46.72 80 GLY A N 1
ATOM 605 C CA . GLY A 1 80 ? -8.114 -36.317 -36.396 1.00 46.72 80 GLY A CA 1
ATOM 606 C C . GLY A 1 80 ? -8.761 -36.387 -37.769 1.00 46.72 80 GLY A C 1
ATOM 607 O O . GLY A 1 80 ? -9.467 -37.388 -38.015 1.00 46.72 80 GLY A O 1
#

Foldseek 3Di:
DDDDDDDDDDPVVVCVVVVNDDCVVVVVVVVVVVVVVCVVCVVCVVPVVNVVVVVVVVVVVVVVVVVVVVVVVVVVVVVD

Organism: NCBI:txid2732508